Protein AF-A0A7S2NLK8-F1 (afdb_monomer_lite)

Structure (mmCIF, N/CA/C/O backbone):
data_AF-A0A7S2NLK8-F1
#
_entry.id   AF-A0A7S2NLK8-F1
#
loop_
_atom_site.group_PDB
_atom_site.id
_atom_site.type_symbol
_atom_site.label_atom_id
_atom_site.label_alt_id
_atom_site.label_comp_id
_atom_site.label_asym_id
_atom_site.label_entity_id
_atom_site.label_seq_id
_atom_site.pdbx_PDB_ins_code
_atom_site.Cartn_x
_atom_site.Cartn_y
_atom_site.Cartn_z
_atom_site.occupancy
_atom_site.B_iso_or_equiv
_atom_site.auth_seq_id
_atom_site.auth_comp_id
_atom_site.auth_asym_id
_atom_site.auth_atom_id
_atom_site.pdbx_PDB_model_num
ATOM 1 N N . THR A 1 1 ? 25.663 -12.130 12.057 1.00 42.16 1 THR A N 1
ATOM 2 C CA . THR A 1 1 ? 26.759 -12.942 11.479 1.00 42.16 1 THR A CA 1
ATOM 3 C C . THR A 1 1 ? 26.412 -13.311 10.045 1.00 42.16 1 THR A C 1
ATOM 5 O O . THR A 1 1 ? 25.501 -14.089 9.806 1.00 42.16 1 THR A O 1
ATOM 8 N N . GLY A 1 2 ? 27.063 -12.643 9.085 1.00 59.06 2 GLY A N 1
ATOM 9 C CA . GLY A 1 2 ? 26.744 -12.683 7.656 1.00 59.06 2 GLY A CA 1
ATOM 10 C C . GLY A 1 2 ? 27.467 -13.799 6.905 1.00 59.06 2 GLY A C 1
ATOM 11 O O . GLY A 1 2 ? 28.641 -13.674 6.573 1.00 59.06 2 GLY A O 1
ATOM 12 N N . ARG A 1 3 ? 26.736 -14.869 6.590 1.00 53.56 3 ARG A N 1
ATOM 13 C CA . ARG A 1 3 ? 27.145 -15.894 5.627 1.00 53.56 3 ARG A CA 1
ATOM 14 C C . ARG A 1 3 ? 26.205 -15.824 4.415 1.00 53.56 3 ARG A C 1
ATOM 16 O O . ARG A 1 3 ? 25.123 -16.389 4.428 1.00 53.56 3 ARG A O 1
ATOM 23 N N . TRP A 1 4 ? 26.679 -15.113 3.387 1.00 57.03 4 TRP A N 1
ATOM 24 C CA . TRP A 1 4 ? 26.333 -15.259 1.963 1.00 57.03 4 TRP A CA 1
ATOM 25 C C . TRP A 1 4 ? 25.005 -14.679 1.442 1.00 57.03 4 TRP A C 1
ATOM 27 O O . TRP A 1 4 ? 24.061 -15.393 1.118 1.00 57.03 4 TRP A O 1
ATOM 37 N N . GLY A 1 5 ? 25.018 -13.369 1.163 1.00 60.09 5 GLY A N 1
ATOM 38 C CA . GLY A 1 5 ? 24.056 -12.709 0.266 1.00 60.09 5 GLY A CA 1
ATOM 39 C C . GLY A 1 5 ? 24.150 -13.139 -1.212 1.00 60.09 5 GLY A C 1
ATOM 40 O O . GLY A 1 5 ? 23.297 -12.759 -2.004 1.00 60.09 5 GLY A O 1
ATOM 41 N N . LEU A 1 6 ? 25.127 -13.972 -1.602 1.00 64.25 6 LEU A N 1
ATOM 42 C CA . LEU A 1 6 ? 25.236 -14.507 -2.971 1.00 64.25 6 LEU A CA 1
ATOM 43 C C . LEU A 1 6 ? 24.039 -15.387 -3.364 1.00 64.25 6 LEU A C 1
ATOM 45 O O . LEU A 1 6 ? 23.647 -15.395 -4.526 1.00 64.25 6 LEU A O 1
ATOM 49 N N . GLY A 1 7 ? 23.396 -16.062 -2.404 1.00 63.34 7 GLY A N 1
ATOM 50 C CA . GLY A 1 7 ? 22.168 -16.821 -2.670 1.00 63.34 7 GLY A CA 1
ATOM 51 C C . GLY A 1 7 ? 20.993 -15.942 -3.118 1.00 63.34 7 GLY A C 1
ATOM 52 O O . GLY A 1 7 ? 20.077 -16.438 -3.768 1.00 63.34 7 GLY A O 1
ATOM 53 N N . PHE A 1 8 ? 21.024 -14.636 -2.820 1.00 64.81 8 PHE A N 1
ATOM 54 C CA . PHE A 1 8 ? 20.022 -13.679 -3.294 1.00 64.81 8 PHE A CA 1
ATOM 55 C C . PHE A 1 8 ? 20.141 -13.425 -4.801 1.00 64.81 8 PHE A C 1
ATOM 57 O O . PHE A 1 8 ? 19.125 -13.278 -5.472 1.00 64.81 8 PHE A O 1
ATOM 64 N N . VAL A 1 9 ? 21.362 -13.452 -5.349 1.00 69.56 9 VAL A N 1
ATOM 65 C CA . VAL A 1 9 ? 21.621 -13.227 -6.783 1.00 69.56 9 VAL A CA 1
ATOM 66 C C . VAL A 1 9 ? 20.954 -14.303 -7.645 1.00 69.56 9 VAL A C 1
ATOM 68 O O . VAL A 1 9 ? 20.431 -14.002 -8.713 1.00 69.56 9 VAL A O 1
ATOM 71 N N . PHE A 1 10 ? 20.905 -15.544 -7.153 1.00 72.62 10 PHE A N 1
ATOM 72 C CA . PHE A 1 10 ? 20.308 -16.678 -7.865 1.00 72.62 10 PHE A CA 1
ATOM 73 C C . PHE A 1 10 ? 18.826 -16.917 -7.536 1.00 72.62 10 PHE A C 1
ATOM 75 O O . PHE A 1 10 ? 18.222 -17.854 -8.061 1.00 72.62 10 PHE A O 1
ATOM 82 N N . ARG A 1 11 ? 18.195 -16.088 -6.689 1.00 76.31 11 ARG A N 1
ATOM 83 C CA . ARG A 1 11 ? 16.746 -16.188 -6.468 1.00 76.31 11 ARG A CA 1
ATOM 84 C C . ARG A 1 11 ? 16.009 -15.639 -7.680 1.00 76.31 11 ARG A C 1
ATOM 86 O O . ARG A 1 11 ? 16.063 -14.453 -7.957 1.00 76.31 11 ARG A O 1
ATOM 93 N N . LEU A 1 12 ? 15.267 -16.498 -8.372 1.00 70.81 12 LEU A N 1
ATOM 94 C CA . LEU A 1 12 ? 14.444 -16.091 -9.517 1.00 70.81 12 LEU A CA 1
ATOM 95 C C . LEU A 1 12 ? 13.128 -15.417 -9.095 1.00 70.81 12 LEU A C 1
ATOM 97 O O . LEU A 1 12 ? 12.632 -14.541 -9.797 1.00 70.81 12 LEU A O 1
ATOM 101 N N . LYS A 1 13 ? 12.567 -15.777 -7.932 1.00 75.12 13 LYS A N 1
ATOM 102 C CA . LYS A 1 13 ? 11.354 -15.137 -7.399 1.00 75.12 13 LYS A CA 1
ATOM 103 C C . LYS A 1 13 ? 11.698 -13.788 -6.764 1.00 75.12 13 LYS A C 1
ATOM 105 O O . LYS A 1 13 ? 12.485 -13.740 -5.821 1.00 75.12 13 LYS A O 1
ATOM 110 N N . GLY A 1 14 ? 11.094 -12.716 -7.281 1.00 76.31 14 GLY A N 1
ATOM 111 C CA . GLY A 1 14 ? 11.324 -11.337 -6.830 1.00 76.31 14 GLY A CA 1
ATOM 112 C C . GLY A 1 14 ? 12.586 -10.677 -7.399 1.00 76.31 14 GLY A C 1
ATOM 113 O O . GLY A 1 14 ? 12.910 -9.560 -7.007 1.00 76.31 14 GLY A O 1
ATOM 114 N N . SER A 1 15 ? 13.300 -11.341 -8.316 1.00 82.12 15 SER A N 1
ATOM 115 C CA . SER A 1 15 ? 14.483 -10.769 -8.963 1.00 82.12 15 SER A CA 1
ATOM 116 C C . SER A 1 15 ? 14.123 -9.988 -10.222 1.00 82.12 15 SER A C 1
ATOM 118 O O . SER A 1 15 ? 13.244 -10.368 -10.994 1.00 82.12 15 SER A O 1
ATOM 120 N N . VAL A 1 16 ? 14.859 -8.901 -10.451 1.00 83.88 16 VAL A N 1
ATOM 121 C CA . VAL A 1 16 ? 14.786 -8.096 -11.678 1.00 83.88 16 VAL A CA 1
ATOM 122 C C . VAL A 1 16 ? 15.471 -8.775 -12.867 1.00 83.88 16 VAL A C 1
ATOM 124 O O . VAL A 1 16 ? 15.271 -8.353 -14.004 1.00 83.88 16 VAL A O 1
ATOM 127 N N . PHE A 1 17 ? 16.254 -9.833 -12.624 1.00 86.12 17 PHE A N 1
ATOM 128 C CA . PHE A 1 17 ? 17.096 -10.475 -13.632 1.00 86.12 17 PHE A CA 1
ATOM 129 C C . PHE A 1 17 ? 16.308 -11.032 -14.830 1.00 86.12 17 PHE A C 1
ATOM 131 O O . PHE A 1 17 ? 16.649 -10.661 -15.951 1.00 86.12 17 PHE A O 1
ATOM 138 N N . PRO A 1 18 ? 15.215 -11.813 -14.667 1.00 86.62 18 PRO A N 1
ATOM 139 C CA . PRO A 1 18 ? 14.469 -12.331 -15.817 1.00 86.62 18 PRO A CA 1
ATOM 140 C C . PRO A 1 18 ? 13.901 -11.214 -16.703 1.00 86.62 18 PRO A C 1
ATOM 142 O O . PRO A 1 18 ? 13.975 -11.284 -17.929 1.00 86.62 18 PRO A O 1
ATOM 145 N N . LYS A 1 19 ? 13.393 -10.140 -16.082 1.00 86.75 19 LYS A N 1
ATOM 146 C CA . LYS A 1 19 ? 12.831 -8.983 -16.791 1.00 86.75 19 LYS A CA 1
ATOM 147 C C . LYS A 1 19 ? 13.916 -8.163 -17.493 1.00 86.75 19 LYS A C 1
ATOM 149 O O . LYS A 1 19 ? 13.717 -7.739 -18.627 1.00 86.75 19 LYS A O 1
ATOM 154 N N . ALA A 1 20 ? 15.068 -7.971 -16.850 1.00 90.75 20 ALA A N 1
ATOM 155 C CA . ALA A 1 20 ? 16.213 -7.291 -17.448 1.00 90.75 20 ALA A CA 1
ATOM 156 C C . ALA A 1 20 ? 16.782 -8.086 -18.633 1.00 90.75 20 ALA A C 1
ATOM 158 O O . ALA A 1 20 ? 17.023 -7.508 -19.689 1.00 90.75 20 ALA A O 1
ATOM 159 N N . CYS A 1 21 ? 16.926 -9.409 -18.501 1.00 89.38 21 CYS A N 1
ATOM 160 C CA . CYS A 1 21 ? 17.392 -10.282 -19.580 1.00 89.38 21 CYS A CA 1
ATOM 161 C C . CYS A 1 21 ? 16.462 -10.261 -20.795 1.00 89.38 21 CYS A C 1
ATOM 163 O O . CYS A 1 21 ? 16.957 -10.201 -21.918 1.00 89.38 21 CYS A O 1
ATOM 165 N N . ALA A 1 22 ? 15.141 -10.242 -20.592 1.00 92.25 22 ALA A N 1
ATOM 166 C CA . ALA A 1 22 ? 14.177 -10.157 -21.690 1.00 92.25 22 ALA A CA 1
ATOM 167 C C . ALA A 1 22 ? 14.366 -8.896 -22.559 1.00 92.25 22 ALA A C 1
ATOM 169 O O . ALA A 1 22 ? 14.126 -8.942 -23.762 1.00 92.25 22 ALA A O 1
ATOM 170 N N . ILE A 1 23 ? 14.840 -7.791 -21.971 1.00 93.31 23 ILE A N 1
ATOM 171 C CA . ILE A 1 23 ? 15.134 -6.537 -22.687 1.00 93.31 23 ILE A CA 1
ATOM 172 C C . ILE A 1 23 ? 16.586 -6.509 -23.193 1.00 93.31 23 ILE A C 1
ATOM 174 O O . ILE A 1 23 ? 16.863 -6.000 -24.278 1.00 93.31 23 ILE A O 1
ATOM 178 N N . ALA A 1 24 ? 17.535 -7.050 -22.429 1.00 93.44 24 ALA A N 1
ATOM 179 C CA . ALA A 1 24 ? 18.951 -7.029 -22.782 1.00 93.44 24 ALA A CA 1
ATOM 180 C C . ALA A 1 24 ? 19.286 -7.969 -23.953 1.00 93.44 24 ALA A C 1
ATOM 182 O O . ALA A 1 24 ? 20.113 -7.612 -24.790 1.00 93.44 24 ALA A O 1
ATOM 183 N N . LEU A 1 25 ? 18.638 -9.136 -24.045 1.00 94.94 25 LEU A N 1
ATOM 184 C CA . LEU A 1 25 ? 18.926 -10.139 -25.077 1.00 94.94 25 LEU A CA 1
ATOM 185 C C . LEU A 1 25 ? 18.686 -9.625 -26.509 1.00 94.94 25 LEU A C 1
ATOM 187 O O . LEU A 1 25 ? 19.613 -9.730 -27.311 1.00 94.94 25 LEU A O 1
ATOM 191 N N . PRO A 1 26 ? 17.534 -9.012 -26.857 1.00 95.38 26 PRO A N 1
ATOM 192 C CA . PRO A 1 26 ? 17.330 -8.446 -28.192 1.00 95.38 26 PRO A CA 1
ATOM 193 C C . PRO A 1 26 ? 18.371 -7.383 -28.560 1.00 95.38 26 PRO A C 1
ATOM 195 O O . PRO A 1 26 ? 18.875 -7.374 -29.680 1.00 95.38 26 PRO A O 1
ATOM 198 N N . ASN A 1 27 ? 18.741 -6.524 -27.604 1.00 94.38 27 ASN A N 1
ATOM 199 C CA . ASN A 1 27 ? 19.755 -5.489 -27.812 1.00 94.38 27 ASN A CA 1
ATOM 200 C C . ASN A 1 27 ? 21.150 -6.091 -28.039 1.00 94.38 27 ASN A C 1
ATOM 202 O O . ASN A 1 27 ? 21.886 -5.633 -28.912 1.00 94.38 27 ASN A O 1
ATOM 206 N N . ALA A 1 28 ? 21.502 -7.142 -27.293 1.00 94.62 28 ALA A N 1
ATOM 207 C CA . ALA A 1 28 ? 22.755 -7.865 -27.480 1.00 94.62 28 ALA A CA 1
ATOM 208 C C . ALA A 1 28 ? 22.808 -8.560 -28.850 1.00 94.62 28 ALA A C 1
ATOM 210 O O . ALA A 1 28 ? 23.812 -8.455 -29.550 1.00 94.62 28 ALA A O 1
ATOM 211 N N . VAL A 1 29 ? 21.717 -9.212 -29.269 1.00 95.81 29 VAL A N 1
ATOM 212 C CA . VAL A 1 29 ? 21.614 -9.837 -30.597 1.00 95.81 29 VAL A CA 1
ATOM 213 C C . VAL A 1 29 ? 21.746 -8.788 -31.702 1.00 95.81 29 VAL A C 1
ATOM 215 O O . VAL A 1 29 ? 22.527 -8.985 -32.630 1.00 95.81 29 VAL A O 1
ATOM 218 N N . ALA A 1 30 ? 21.057 -7.650 -31.586 1.00 94.06 30 ALA A N 1
ATOM 219 C CA . ALA A 1 30 ? 21.173 -6.553 -32.544 1.00 94.06 30 ALA A CA 1
ATOM 220 C C . ALA A 1 30 ? 22.613 -6.017 -32.639 1.00 94.06 30 ALA A C 1
ATOM 222 O O . ALA A 1 30 ? 23.116 -5.801 -33.741 1.00 94.06 30 ALA A O 1
ATOM 223 N N . ALA A 1 31 ? 23.304 -5.864 -31.505 1.00 90.19 31 ALA A N 1
ATOM 224 C CA . ALA A 1 31 ? 24.703 -5.443 -31.476 1.00 90.19 31 ALA A CA 1
ATOM 225 C C . ALA A 1 31 ? 25.639 -6.458 -32.161 1.00 90.19 31 ALA A C 1
ATOM 227 O O . ALA A 1 31 ? 26.514 -6.059 -32.931 1.00 90.19 31 ALA A O 1
ATOM 228 N N . ILE A 1 32 ? 25.433 -7.762 -31.934 1.00 92.69 32 ILE A N 1
ATOM 229 C CA . ILE A 1 32 ? 26.207 -8.835 -32.584 1.00 92.69 32 ILE A CA 1
ATOM 230 C C . ILE A 1 32 ? 25.966 -8.839 -34.099 1.00 92.69 32 ILE A C 1
ATOM 232 O O . ILE A 1 32 ? 26.924 -8.911 -34.867 1.00 92.69 32 ILE A O 1
ATOM 236 N N . LEU A 1 33 ? 24.708 -8.721 -34.537 1.00 91.69 33 LEU A N 1
ATOM 237 C CA . LEU A 1 33 ? 24.356 -8.672 -35.960 1.00 91.69 33 LEU A CA 1
ATOM 238 C C . LEU A 1 33 ? 24.980 -7.457 -36.654 1.00 91.69 33 LEU A C 1
ATOM 240 O O . LEU A 1 33 ? 25.563 -7.602 -37.726 1.00 91.69 33 LEU A O 1
ATOM 244 N N . LEU A 1 34 ? 24.919 -6.279 -36.027 1.00 87.00 34 LEU A N 1
ATOM 245 C CA . LEU A 1 34 ? 25.565 -5.070 -36.546 1.00 87.00 34 LEU A CA 1
ATOM 246 C C . LEU A 1 34 ? 27.081 -5.245 -36.672 1.00 87.00 34 LEU A C 1
ATOM 248 O O . LEU A 1 34 ? 27.652 -4.855 -37.688 1.00 87.00 34 LEU A O 1
ATOM 252 N N . HIS A 1 35 ? 27.731 -5.860 -35.680 1.00 85.44 35 HIS A N 1
ATOM 253 C CA . HIS A 1 35 ? 29.167 -6.129 -35.735 1.00 85.44 35 HIS A CA 1
ATOM 254 C C . HIS A 1 35 ? 29.533 -7.108 -36.862 1.00 85.44 35 HIS A C 1
ATOM 256 O O . HIS A 1 35 ? 30.495 -6.869 -37.589 1.00 85.44 35 HIS A O 1
ATOM 262 N N . TYR A 1 36 ? 28.748 -8.175 -37.040 1.00 87.56 36 TYR A N 1
ATOM 263 C CA . TYR A 1 36 ? 28.963 -9.164 -38.098 1.00 87.56 36 TYR A CA 1
ATOM 264 C C . TYR A 1 36 ? 28.760 -8.578 -39.505 1.00 87.56 36 TYR A C 1
ATOM 266 O O . TYR A 1 36 ? 29.565 -8.815 -40.402 1.00 87.56 36 TYR A O 1
ATOM 274 N N . LEU A 1 37 ? 27.721 -7.760 -39.705 1.00 85.06 37 LEU A N 1
ATOM 275 C CA . LEU A 1 37 ? 27.491 -7.069 -40.979 1.00 85.06 37 LEU A CA 1
ATOM 276 C C . LEU A 1 37 ? 28.578 -6.024 -41.275 1.00 85.06 37 LEU A C 1
ATOM 278 O O . LEU A 1 37 ? 28.968 -5.840 -42.428 1.00 85.06 37 LEU A O 1
ATOM 282 N N . ALA A 1 38 ? 29.089 -5.350 -40.242 1.00 79.94 38 ALA A N 1
ATOM 283 C CA . ALA A 1 38 ? 30.167 -4.377 -40.384 1.00 79.94 38 ALA A CA 1
ATOM 284 C C . ALA A 1 38 ? 31.523 -5.029 -40.706 1.00 79.94 38 ALA A C 1
ATOM 286 O O . ALA A 1 38 ? 32.340 -4.396 -41.371 1.00 79.94 38 ALA A O 1
ATOM 287 N N . SER A 1 39 ? 31.774 -6.266 -40.261 1.00 78.69 39 SER A N 1
ATOM 288 C CA . SER A 1 39 ? 33.036 -6.971 -40.524 1.00 78.69 39 SER A CA 1
ATOM 289 C C . SER A 1 39 ? 33.115 -7.599 -41.920 1.00 78.69 39 SER A C 1
ATOM 291 O O . SER A 1 39 ? 34.218 -7.796 -42.424 1.00 78.69 39 SER A O 1
ATOM 293 N N . GLN A 1 40 ? 31.979 -7.872 -42.573 1.00 80.88 40 GLN A N 1
ATOM 294 C CA . GLN A 1 40 ? 31.949 -8.397 -43.945 1.00 80.88 40 GLN A CA 1
ATOM 295 C C . GLN A 1 40 ? 32.238 -7.345 -45.031 1.00 80.88 40 GLN A C 1
ATOM 297 O O . GLN A 1 40 ? 32.629 -7.717 -46.134 1.00 80.88 40 GLN A O 1
ATOM 302 N N . ASN A 1 41 ? 32.074 -6.048 -44.744 1.00 73.25 41 ASN A N 1
ATOM 303 C CA . ASN A 1 41 ? 32.348 -4.975 -45.702 1.00 73.25 41 ASN A CA 1
ATOM 304 C C . ASN A 1 41 ? 33.779 -4.425 -45.511 1.00 73.25 41 ASN A C 1
ATOM 306 O O . ASN A 1 41 ? 34.024 -3.747 -44.511 1.00 73.25 41 ASN A O 1
ATOM 310 N N . PRO A 1 42 ? 34.721 -4.641 -46.452 1.00 64.31 42 PRO A N 1
ATOM 311 C CA . PRO A 1 42 ? 36.100 -4.149 -46.334 1.00 64.31 42 PRO A CA 1
ATOM 312 C C . PRO A 1 42 ? 36.216 -2.610 -46.329 1.00 64.31 42 PRO A C 1
ATOM 314 O O . PRO A 1 42 ? 37.160 -2.077 -45.749 1.00 64.31 42 PRO A O 1
ATOM 317 N N . ASP A 1 43 ? 35.215 -1.890 -46.851 1.00 61.03 43 ASP A N 1
ATOM 318 C CA . ASP A 1 43 ? 35.116 -0.419 -46.787 1.00 61.03 43 ASP A CA 1
ATOM 319 C C . ASP A 1 43 ? 34.519 0.098 -45.453 1.00 61.03 43 ASP A C 1
ATOM 321 O O . ASP A 1 43 ? 34.460 1.302 -45.191 1.00 61.03 43 ASP A O 1
ATOM 325 N N . GLY A 1 44 ? 34.088 -0.808 -44.562 1.00 56.50 44 GLY A N 1
ATOM 326 C CA . GLY A 1 44 ? 33.423 -0.512 -43.285 1.00 56.50 44 GLY A CA 1
ATOM 327 C C . GLY A 1 44 ? 34.320 0.098 -42.198 1.00 56.50 44 GLY A C 1
ATOM 328 O O . GLY A 1 44 ? 33.826 0.477 -41.132 1.00 56.50 44 GLY A O 1
ATOM 329 N N . ALA A 1 45 ? 35.623 0.256 -42.459 1.00 55.25 45 ALA A N 1
ATOM 330 C CA . ALA A 1 45 ? 36.580 0.888 -41.546 1.00 55.25 45 ALA A CA 1
ATOM 331 C C . ALA A 1 45 ? 36.175 2.323 -41.134 1.00 55.25 45 ALA A C 1
ATOM 333 O O . ALA A 1 45 ? 36.538 2.780 -40.049 1.00 55.25 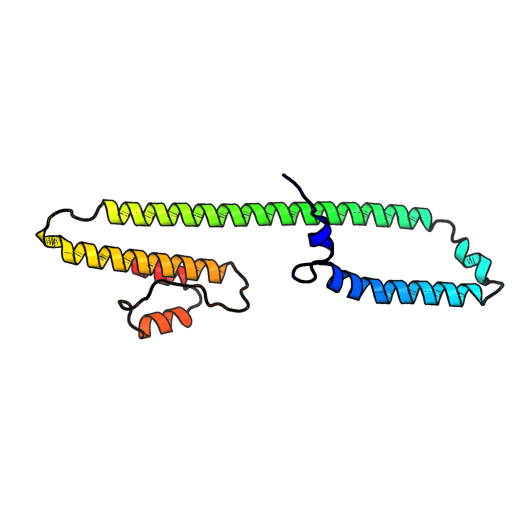45 ALA A O 1
ATOM 334 N N . GLY A 1 46 ? 35.368 3.015 -41.950 1.00 56.88 46 GLY A N 1
ATOM 335 C CA . GLY A 1 46 ? 34.856 4.357 -41.648 1.00 56.88 46 GLY A CA 1
ATOM 336 C C . GLY A 1 46 ? 33.823 4.422 -40.513 1.00 56.88 46 GLY A C 1
ATOM 337 O O . GLY A 1 46 ? 33.746 5.438 -39.823 1.00 56.88 46 GLY A O 1
ATOM 338 N N . ILE A 1 47 ? 33.067 3.347 -40.256 1.00 59.78 47 ILE A N 1
ATOM 339 C CA . ILE A 1 47 ? 32.005 3.329 -39.227 1.00 59.78 47 ILE A CA 1
ATOM 340 C C . ILE A 1 47 ? 32.615 3.345 -37.816 1.00 59.78 47 ILE A C 1
ATOM 342 O O . ILE A 1 47 ? 32.122 4.023 -36.915 1.00 59.78 47 ILE A O 1
ATOM 346 N N . TRP A 1 48 ? 33.749 2.668 -37.632 1.00 61.78 48 TRP A N 1
ATOM 347 C CA . TRP A 1 48 ? 34.481 2.627 -36.361 1.00 61.78 48 TRP A CA 1
ATOM 348 C C . TRP A 1 48 ? 35.184 3.951 -36.021 1.00 61.78 48 TRP A C 1
ATOM 350 O O . TRP A 1 48 ? 35.623 4.150 -34.890 1.00 61.78 48 TRP A O 1
ATOM 360 N N . HIS A 1 49 ? 35.267 4.874 -36.984 1.00 60.66 49 HIS A N 1
ATOM 361 C CA . HIS A 1 49 ? 35.894 6.191 -36.858 1.00 60.66 49 HIS A CA 1
ATOM 362 C C . HIS A 1 49 ? 34.871 7.341 -36.878 1.00 60.66 49 HIS A C 1
ATOM 364 O O . HIS A 1 49 ? 35.162 8.449 -37.335 1.00 60.66 49 HIS A O 1
ATOM 370 N N . LEU A 1 50 ? 33.672 7.107 -36.332 1.00 66.75 50 LEU A N 1
ATOM 371 C CA . LEU A 1 50 ? 32.684 8.151 -36.042 1.00 66.75 50 LEU A CA 1
ATOM 372 C C . LEU A 1 50 ? 33.233 9.135 -34.991 1.00 66.75 50 LEU A C 1
ATOM 374 O O . LEU A 1 50 ? 33.019 9.008 -33.779 1.00 66.75 50 LEU A O 1
ATOM 378 N N . LYS A 1 51 ? 33.971 10.142 -35.470 1.00 72.12 51 LYS A N 1
ATOM 379 C CA . LYS A 1 51 ? 34.463 11.269 -34.671 1.00 72.12 51 LYS A CA 1
ATOM 380 C C . LYS A 1 51 ? 33.285 11.909 -33.933 1.00 72.12 51 LYS A C 1
ATOM 382 O O . LYS A 1 51 ? 32.360 12.422 -34.548 1.00 72.12 51 LYS A O 1
ATOM 387 N N . GLY A 1 52 ? 33.333 11.882 -32.602 1.00 79.19 52 GLY A N 1
ATOM 388 C CA . GLY A 1 52 ? 32.313 12.482 -31.736 1.00 79.19 52 GLY A CA 1
ATOM 389 C C . GLY A 1 52 ? 31.378 11.493 -31.036 1.00 79.19 52 GLY A C 1
ATOM 390 O O . GLY A 1 52 ? 30.727 11.903 -30.076 1.00 79.19 52 GLY A O 1
ATOM 391 N N . LEU A 1 53 ? 31.369 10.202 -31.402 1.00 84.38 53 LEU A N 1
ATOM 392 C CA . LEU A 1 53 ? 30.522 9.200 -30.735 1.00 84.38 53 LEU A CA 1
ATOM 393 C C . LEU A 1 53 ? 30.810 9.107 -29.228 1.00 84.38 53 LEU A C 1
ATOM 395 O O . LEU A 1 53 ? 29.882 9.110 -28.428 1.00 84.38 53 LEU A O 1
ATOM 399 N N . SER A 1 54 ? 32.087 9.123 -28.831 1.00 85.44 54 SER A N 1
ATOM 400 C CA . SER A 1 54 ? 32.493 9.132 -27.414 1.00 85.44 54 SER A CA 1
ATOM 401 C C . SER A 1 54 ? 31.940 10.348 -26.652 1.00 85.44 54 SER A C 1
ATOM 403 O O . SER A 1 54 ? 31.478 10.227 -25.517 1.00 85.44 54 SER A O 1
ATOM 405 N N . LYS A 1 55 ? 31.893 11.520 -27.302 1.00 89.50 55 LYS A N 1
ATOM 406 C CA . LYS A 1 55 ? 31.350 12.747 -26.703 1.00 89.50 55 LYS A CA 1
ATOM 407 C C . LYS A 1 55 ? 29.833 12.656 -26.532 1.00 89.50 55 LYS A C 1
ATOM 409 O O . LYS A 1 55 ? 29.331 12.969 -25.456 1.00 89.50 55 LYS A O 1
ATOM 414 N N . VAL A 1 56 ? 29.117 12.193 -27.560 1.00 92.06 56 VAL A N 1
ATOM 415 C CA . VAL A 1 56 ? 27.659 11.990 -27.503 1.00 92.06 56 VAL A CA 1
ATOM 416 C C . VAL A 1 56 ? 27.301 10.937 -26.453 1.00 92.06 56 VAL A C 1
ATOM 418 O O . VAL A 1 56 ? 26.420 11.172 -25.630 1.00 92.06 56 VAL A O 1
ATOM 421 N N . TRP A 1 57 ? 28.028 9.819 -26.420 1.00 91.06 57 TRP A N 1
ATOM 422 C CA . TRP A 1 57 ? 27.840 8.749 -25.440 1.00 91.06 57 TRP A CA 1
ATOM 423 C C . TRP A 1 57 ? 28.067 9.222 -24.002 1.00 91.06 57 TRP A C 1
ATOM 425 O O . TRP A 1 57 ? 27.293 8.877 -23.109 1.00 91.06 57 TRP A O 1
ATOM 435 N N . SER A 1 58 ? 29.096 10.043 -23.777 1.00 93.56 58 SER A N 1
ATOM 436 C CA . SER A 1 58 ? 29.390 10.619 -22.462 1.00 93.56 58 SER A CA 1
ATOM 437 C C . SER A 1 58 ? 28.266 11.542 -21.977 1.00 93.56 58 SER A C 1
ATOM 439 O O . SER A 1 58 ? 27.774 11.376 -20.860 1.00 93.56 58 SER A O 1
ATOM 441 N N . VAL A 1 59 ? 27.780 12.451 -22.834 1.00 95.62 59 VAL A N 1
ATOM 442 C CA . VAL A 1 59 ? 26.644 13.332 -22.500 1.00 95.62 59 VAL A CA 1
ATOM 443 C C . VAL A 1 59 ? 25.379 12.514 -22.238 1.00 95.62 59 VAL A C 1
ATOM 445 O O . VAL A 1 59 ? 24.715 12.727 -21.225 1.00 95.62 59 VAL A O 1
ATOM 448 N N . TYR A 1 60 ? 25.077 11.544 -23.105 1.00 95.81 60 TYR A N 1
ATOM 449 C CA . TYR A 1 60 ? 23.930 10.651 -22.944 1.00 95.81 60 TYR A CA 1
ATOM 450 C C . TYR A 1 60 ? 23.980 9.892 -21.612 1.00 95.81 60 TYR A C 1
ATOM 452 O O . TYR A 1 60 ? 23.022 9.928 -20.841 1.00 95.81 60 TYR A O 1
ATOM 460 N N . THR A 1 61 ? 25.112 9.255 -21.308 1.00 95.38 61 THR A N 1
ATOM 461 C CA . THR A 1 61 ? 25.296 8.473 -20.077 1.00 95.38 61 THR A CA 1
ATOM 462 C C . THR A 1 61 ? 25.224 9.361 -18.838 1.00 95.38 61 THR A C 1
ATOM 464 O O . THR A 1 61 ? 24.638 8.957 -17.835 1.00 95.38 61 THR A O 1
ATOM 467 N N . SER A 1 62 ? 25.770 10.577 -18.906 1.00 96.75 62 SER A N 1
ATOM 468 C CA . SER A 1 62 ? 25.689 11.559 -17.822 1.00 96.75 62 SER A CA 1
ATOM 469 C C . SER A 1 62 ? 24.236 11.938 -17.511 1.00 96.75 62 SER A C 1
ATOM 471 O O . SER A 1 62 ? 23.787 11.786 -16.372 1.00 96.75 62 SER A O 1
ATOM 473 N N . VAL A 1 63 ? 23.461 12.327 -18.530 1.00 97.44 63 VAL A N 1
ATOM 474 C CA . VAL A 1 63 ? 22.042 12.686 -18.366 1.00 97.44 63 VAL A CA 1
ATOM 475 C C . VAL A 1 63 ? 21.222 11.489 -17.890 1.00 97.44 63 VAL A C 1
ATOM 477 O O . VAL A 1 63 ? 20.419 11.624 -16.968 1.00 97.44 63 VAL A O 1
ATOM 480 N N . LEU A 1 64 ? 21.442 10.303 -18.462 1.00 96.00 64 LEU A N 1
ATOM 481 C CA . LEU A 1 64 ? 20.752 9.083 -18.047 1.00 96.00 64 LEU A CA 1
ATOM 482 C C . LEU A 1 64 ? 21.042 8.743 -16.580 1.00 96.00 64 LEU A C 1
ATOM 484 O O . LEU A 1 64 ? 20.118 8.442 -15.826 1.00 96.00 64 LEU A O 1
ATOM 488 N N . SER A 1 65 ? 22.307 8.827 -16.163 1.00 96.19 65 SER A N 1
ATOM 489 C CA . SER A 1 65 ? 22.716 8.538 -14.783 1.00 96.19 65 SER A CA 1
ATOM 490 C C . SER A 1 65 ? 22.060 9.507 -13.807 1.00 96.19 65 SER A C 1
ATOM 492 O O . SER A 1 65 ? 21.505 9.086 -12.793 1.00 96.19 65 SER A O 1
ATOM 494 N N . PHE A 1 66 ? 22.053 10.796 -14.151 1.00 96.31 66 PHE A N 1
ATOM 495 C CA . PHE A 1 66 ? 21.351 11.817 -13.385 1.00 96.31 66 PHE A CA 1
ATOM 496 C C . PHE A 1 66 ? 19.853 11.492 -13.271 1.00 96.31 66 PHE A C 1
ATOM 498 O O . PHE A 1 66 ? 19.330 11.382 -12.165 1.00 96.31 66 PHE A O 1
ATOM 505 N N . LEU A 1 67 ? 19.161 11.244 -14.387 1.00 96.69 67 LEU A N 1
ATOM 506 C CA . LEU A 1 67 ? 17.725 10.940 -14.380 1.00 96.69 67 LEU A CA 1
ATOM 507 C C . LEU A 1 67 ? 17.383 9.696 -13.552 1.00 96.69 67 LEU A C 1
ATOM 509 O O . LEU A 1 67 ? 16.397 9.710 -12.813 1.00 96.69 67 LEU A O 1
ATOM 513 N N . ILE A 1 68 ? 18.195 8.639 -13.642 1.00 96.31 68 ILE A N 1
ATOM 514 C CA . ILE A 1 68 ? 18.008 7.414 -12.853 1.00 96.31 68 ILE A CA 1
ATOM 515 C C . ILE A 1 68 ? 18.118 7.722 -11.358 1.00 96.31 68 ILE A C 1
ATOM 517 O O . ILE A 1 68 ? 17.239 7.324 -10.592 1.00 96.31 68 ILE A O 1
ATOM 521 N N . VAL A 1 69 ? 19.157 8.449 -10.938 1.00 96.62 69 VAL A N 1
ATOM 522 C CA . VAL A 1 69 ? 19.367 8.790 -9.523 1.00 96.62 69 VAL A CA 1
ATOM 523 C C . VAL A 1 69 ? 18.222 9.649 -8.994 1.00 96.62 69 VAL A C 1
ATOM 525 O O . VAL A 1 69 ? 17.650 9.322 -7.956 1.00 96.62 69 VAL A O 1
ATOM 528 N N . PHE A 1 70 ? 17.833 10.700 -9.718 1.00 96.19 70 PHE A N 1
ATOM 529 C CA . PHE A 1 70 ? 16.759 11.598 -9.283 1.00 96.19 70 PHE A CA 1
ATOM 530 C C . PHE A 1 70 ? 15.410 10.887 -9.195 1.00 96.19 70 PHE A C 1
ATOM 532 O O . PHE A 1 70 ? 14.707 11.019 -8.190 1.00 96.19 70 PHE A O 1
ATOM 539 N N . ARG A 1 71 ? 15.064 10.080 -10.204 1.00 96.00 71 ARG A N 1
ATOM 540 C CA . ARG A 1 71 ? 13.819 9.305 -10.207 1.00 96.00 71 ARG A CA 1
ATOM 541 C C . ARG A 1 71 ? 13.785 8.285 -9.073 1.00 96.00 71 ARG A C 1
ATOM 543 O O . ARG A 1 71 ? 12.762 8.163 -8.402 1.00 96.00 71 ARG A O 1
ATOM 550 N N . ASN A 1 72 ? 14.887 7.571 -8.849 1.00 95.75 72 ASN A N 1
ATOM 551 C CA . ASN A 1 72 ? 14.972 6.587 -7.774 1.00 95.75 72 ASN A CA 1
ATOM 552 C C . ASN A 1 72 ? 14.886 7.253 -6.403 1.00 95.75 72 ASN A C 1
ATOM 554 O O . ASN A 1 72 ? 14.173 6.753 -5.538 1.00 95.75 72 ASN A O 1
ATOM 558 N N . ASN A 1 73 ? 15.549 8.397 -6.221 1.00 96.75 73 ASN A N 1
ATOM 559 C CA . ASN A 1 73 ? 15.477 9.146 -4.974 1.00 96.75 73 ASN A CA 1
ATOM 560 C C . ASN A 1 73 ? 14.041 9.614 -4.691 1.00 96.75 73 ASN A C 1
ATOM 562 O O . ASN A 1 73 ? 13.511 9.350 -3.619 1.00 96.75 73 ASN A O 1
ATOM 566 N N . GLN A 1 74 ? 13.362 10.204 -5.681 1.00 97.12 74 GLN A N 1
ATOM 567 C CA . GLN A 1 74 ? 11.970 10.638 -5.527 1.00 97.12 74 GLN A CA 1
ATOM 568 C C . GLN A 1 74 ? 11.017 9.470 -5.227 1.00 97.12 74 GLN A C 1
ATOM 570 O O . GLN A 1 74 ? 10.135 9.593 -4.376 1.00 97.12 74 GLN A O 1
ATOM 575 N N . ALA A 1 75 ? 11.182 8.335 -5.913 1.00 95.25 75 ALA A N 1
ATOM 576 C CA . ALA A 1 75 ? 10.389 7.136 -5.654 1.00 95.25 75 ALA A CA 1
ATOM 577 C C . ALA A 1 75 ? 10.633 6.587 -4.239 1.00 95.25 75 ALA A C 1
ATOM 579 O O . ALA A 1 75 ? 9.681 6.206 -3.561 1.00 95.25 75 ALA A O 1
ATOM 580 N N . TYR A 1 76 ? 11.886 6.593 -3.777 1.00 96.62 76 TYR A N 1
ATOM 581 C CA . TYR A 1 76 ? 12.257 6.155 -2.434 1.00 96.62 76 TYR A CA 1
ATOM 582 C C . TYR A 1 76 ? 11.651 7.054 -1.355 1.00 96.62 76 TYR A C 1
ATOM 584 O O . TYR A 1 76 ? 11.058 6.542 -0.408 1.00 96.62 76 TYR A O 1
ATOM 592 N N . THR A 1 77 ? 11.724 8.378 -1.519 1.00 97.44 77 THR A N 1
ATOM 593 C CA . THR A 1 77 ? 11.082 9.331 -0.602 1.00 97.44 77 THR A CA 1
ATOM 594 C C . THR A 1 77 ? 9.583 9.056 -0.492 1.00 97.44 77 THR A C 1
ATOM 596 O O . THR A 1 77 ? 9.098 8.813 0.610 1.00 97.44 77 THR A O 1
ATOM 599 N N . ARG A 1 78 ? 8.869 8.967 -1.624 1.00 95.31 78 ARG A N 1
ATOM 600 C CA . ARG A 1 78 ? 7.423 8.676 -1.636 1.00 95.31 78 ARG A CA 1
ATOM 601 C C . ARG A 1 78 ? 7.082 7.331 -0.995 1.00 95.31 78 ARG A C 1
ATOM 603 O O . ARG A 1 78 ? 6.090 7.224 -0.280 1.00 95.31 78 ARG A O 1
ATOM 610 N N . PHE A 1 79 ? 7.900 6.306 -1.236 1.00 94.50 79 PHE A N 1
ATOM 611 C CA . PHE A 1 79 ? 7.720 4.994 -0.619 1.00 94.50 79 PHE A CA 1
ATOM 612 C C . PHE A 1 79 ? 7.813 5.074 0.911 1.00 94.50 79 PHE A C 1
ATOM 614 O O . PHE A 1 79 ? 6.950 4.542 1.609 1.00 94.50 79 PHE A O 1
ATOM 621 N N . TRP A 1 80 ? 8.829 5.759 1.443 1.00 96.00 80 TRP A N 1
ATOM 622 C CA . TRP A 1 80 ? 9.002 5.896 2.891 1.00 96.00 80 TRP A CA 1
ATOM 623 C C . TRP A 1 80 ? 7.966 6.804 3.541 1.00 96.00 80 TRP A C 1
ATOM 625 O O . TRP A 1 80 ? 7.526 6.505 4.653 1.00 96.00 80 TRP A O 1
ATOM 635 N N . GLU A 1 81 ? 7.544 7.866 2.858 1.00 96.50 81 GLU A N 1
ATOM 636 C CA . GLU A 1 81 ? 6.428 8.708 3.290 1.00 96.50 81 GLU A CA 1
ATOM 637 C C . GLU A 1 81 ? 5.148 7.874 3.427 1.00 96.50 81 GLU A C 1
ATOM 639 O O . GLU A 1 81 ? 4.561 7.836 4.509 1.00 96.50 81 GLU A O 1
ATOM 644 N N . GLY A 1 82 ? 4.777 7.113 2.390 1.00 93.88 82 GLY A N 1
ATOM 645 C CA . GLY A 1 82 ? 3.600 6.240 2.424 1.00 93.88 82 GLY A CA 1
ATOM 646 C C . GLY A 1 82 ? 3.691 5.155 3.503 1.00 93.88 82 GLY A C 1
ATOM 647 O O . GLY A 1 82 ? 2.754 4.955 4.276 1.00 93.88 82 GLY A O 1
ATOM 648 N N . ALA A 1 83 ? 4.847 4.496 3.636 1.00 93.25 83 ALA A N 1
ATOM 649 C CA . ALA A 1 83 ? 5.070 3.499 4.685 1.00 93.25 83 ALA A CA 1
ATOM 650 C C . ALA A 1 83 ? 4.951 4.095 6.101 1.00 93.25 83 ALA A C 1
ATOM 652 O O . ALA A 1 83 ? 4.439 3.442 7.015 1.00 93.25 83 ALA A O 1
ATOM 653 N N . THR A 1 84 ? 5.412 5.334 6.289 1.00 96.38 84 THR A N 1
ATOM 654 C CA . THR A 1 84 ? 5.307 6.055 7.565 1.00 96.38 84 THR A CA 1
ATOM 655 C C . THR A 1 84 ? 3.859 6.440 7.858 1.00 96.38 84 THR A C 1
ATOM 657 O O . THR A 1 84 ? 3.388 6.189 8.967 1.00 96.38 84 THR A O 1
ATOM 660 N N . GLN A 1 85 ? 3.122 6.946 6.866 1.00 95.50 85 GLN A N 1
ATOM 661 C CA . GLN A 1 85 ? 1.701 7.280 7.002 1.00 95.50 85 GLN 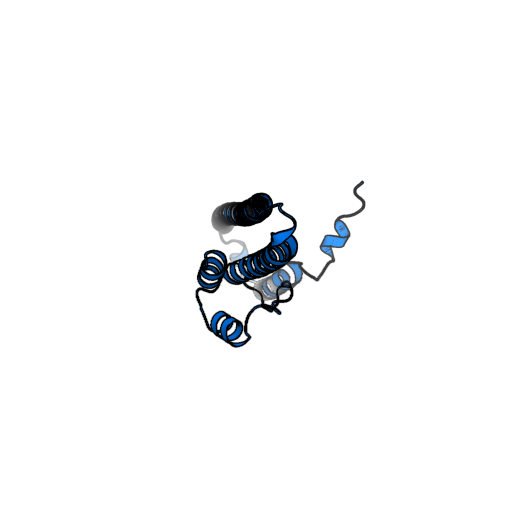A CA 1
ATOM 662 C C . GLN A 1 85 ? 0.855 6.057 7.379 1.00 95.50 85 GLN A C 1
ATOM 664 O O . GLN A 1 85 ? 0.074 6.127 8.323 1.00 95.50 85 GLN A O 1
ATOM 669 N N . ILE A 1 86 ? 1.061 4.903 6.732 1.00 93.56 86 ILE A N 1
ATOM 670 C CA . ILE A 1 86 ? 0.341 3.660 7.077 1.00 93.56 86 ILE A CA 1
ATOM 671 C C . ILE A 1 86 ? 0.629 3.235 8.527 1.00 93.56 86 ILE A C 1
ATOM 673 O O . ILE A 1 86 ? -0.274 2.799 9.248 1.00 93.56 86 ILE A O 1
ATOM 677 N N . ARG A 1 87 ? 1.880 3.373 8.988 1.00 93.62 87 ARG A N 1
ATOM 678 C CA . ARG A 1 87 ? 2.242 3.088 10.387 1.00 93.62 87 ARG A CA 1
ATOM 679 C C . ARG A 1 87 ? 1.573 4.053 11.360 1.00 93.62 87 ARG A C 1
ATOM 681 O O . ARG A 1 87 ? 1.127 3.598 12.411 1.00 93.62 87 ARG A O 1
ATOM 688 N N . GLN A 1 88 ? 1.499 5.337 11.012 1.00 96.50 88 GLN A N 1
ATOM 689 C CA . GLN A 1 88 ? 0.826 6.351 11.817 1.00 96.50 88 GLN A CA 1
ATOM 690 C C . GLN A 1 88 ? -0.673 6.060 11.922 1.00 96.50 88 GLN A C 1
ATOM 692 O O . GLN A 1 88 ? -1.177 5.955 13.033 1.00 96.50 88 GLN A O 1
ATOM 697 N N . VAL A 1 89 ? -1.356 5.816 10.799 1.00 94.50 89 VAL A N 1
ATOM 698 C CA . VAL A 1 89 ? -2.784 5.452 10.769 1.00 94.50 89 VAL A CA 1
ATOM 699 C C . VAL A 1 89 ? -3.068 4.241 11.659 1.00 94.50 89 VAL A C 1
ATOM 701 O O . VAL A 1 89 ? -3.990 4.270 12.471 1.00 94.50 89 VAL A O 1
ATOM 704 N N . ARG A 1 90 ? -2.233 3.196 11.581 1.00 94.50 90 ARG A N 1
ATOM 705 C CA . ARG A 1 90 ? -2.353 2.026 12.463 1.00 94.50 90 ARG A CA 1
ATOM 706 C C . ARG A 1 90 ? -2.230 2.401 13.945 1.00 94.50 90 ARG A C 1
ATOM 708 O O . ARG A 1 90 ? -2.956 1.849 14.765 1.00 94.50 90 ARG A O 1
ATOM 715 N N . GLY A 1 91 ? -1.303 3.297 14.287 1.00 95.94 91 GLY A N 1
ATOM 716 C CA . GLY A 1 91 ? -1.118 3.792 15.652 1.00 95.94 91 GLY A CA 1
ATOM 717 C C . GLY A 1 91 ? -2.321 4.586 16.157 1.00 95.94 91 GLY A C 1
ATOM 718 O O . GLY A 1 91 ? -2.827 4.290 17.237 1.00 95.94 91 GLY A O 1
ATOM 719 N N . GLU A 1 92 ? -2.818 5.528 15.355 1.00 96.19 92 GLU A N 1
ATOM 720 C CA . GLU A 1 92 ? -3.988 6.350 15.689 1.00 96.19 92 GLU A CA 1
ATOM 721 C C . GLU A 1 92 ? -5.246 5.500 15.882 1.00 96.19 92 GLU A C 1
ATOM 723 O O . GLU A 1 92 ? -5.970 5.668 16.861 1.00 96.19 92 GLU A O 1
ATOM 728 N N . TRP A 1 93 ? -5.488 4.529 15.000 1.00 95.44 93 TRP A N 1
ATOM 729 C CA . TRP A 1 93 ? -6.638 3.633 15.122 1.00 95.44 93 TRP A CA 1
ATOM 730 C C . TRP A 1 93 ? -6.541 2.704 16.325 1.00 95.44 93 TRP A C 1
ATOM 732 O O . TRP A 1 93 ? -7.5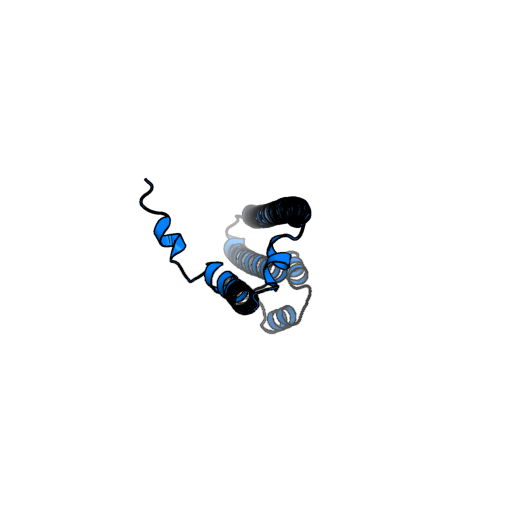34 2.526 17.026 1.00 95.44 93 TRP A O 1
ATOM 742 N N . PHE A 1 94 ? -5.355 2.162 16.607 1.00 95.19 94 PHE A N 1
ATOM 743 C CA . PHE A 1 94 ? -5.134 1.364 17.812 1.00 95.19 94 PHE A CA 1
ATOM 744 C C . PHE A 1 94 ? -5.349 2.185 19.090 1.00 95.19 94 PHE A C 1
ATOM 746 O O . PHE A 1 94 ? -5.975 1.714 20.042 1.00 95.19 94 PHE A O 1
ATOM 753 N N . ASN A 1 95 ? -4.864 3.429 19.109 1.00 97.06 95 ASN A N 1
ATOM 754 C CA . ASN A 1 95 ? -5.088 4.339 20.223 1.00 97.06 95 ASN A CA 1
ATOM 755 C C . ASN A 1 95 ? -6.585 4.637 20.400 1.00 97.06 95 ASN A C 1
ATOM 757 O O . ASN A 1 95 ? -7.118 4.428 21.486 1.00 97.06 95 ASN A O 1
A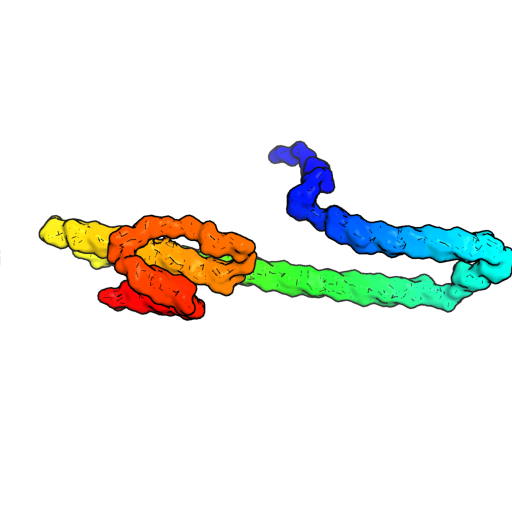TOM 761 N N . ALA A 1 96 ? -7.281 5.013 19.323 1.00 95.69 96 ALA A N 1
ATOM 762 C CA . ALA A 1 96 ? -8.716 5.289 19.343 1.00 95.69 96 ALA A CA 1
ATOM 763 C C . ALA A 1 96 ? -9.538 4.093 19.855 1.00 95.69 96 ALA A C 1
ATOM 765 O O . ALA A 1 96 ? -10.393 4.268 20.725 1.00 95.69 96 ALA A O 1
ATOM 766 N N . SER A 1 97 ? -9.250 2.871 19.386 1.00 96.00 97 SER A N 1
ATOM 767 C CA . SER A 1 97 ? -9.942 1.673 19.875 1.00 96.00 97 SER A CA 1
ATOM 768 C C . SER A 1 97 ? -9.691 1.432 21.362 1.00 96.00 97 SER A C 1
ATOM 770 O O . SER A 1 97 ? -10.631 1.149 22.101 1.00 96.00 97 SER A O 1
ATOM 772 N N . ASN A 1 98 ? -8.449 1.592 21.828 1.00 96.31 98 ASN A N 1
ATOM 773 C CA . ASN A 1 98 ? -8.124 1.392 23.240 1.00 96.31 98 ASN A CA 1
ATOM 774 C C . ASN A 1 98 ? -8.777 2.445 24.132 1.00 96.31 98 ASN A C 1
ATOM 776 O O . ASN A 1 98 ? -9.259 2.107 25.209 1.00 96.31 98 ASN A O 1
ATOM 780 N N . THR A 1 99 ? -8.827 3.702 23.691 1.00 97.00 99 THR A N 1
ATOM 781 C CA . THR A 1 99 ? -9.503 4.776 24.423 1.00 97.00 99 THR A CA 1
ATOM 782 C C . THR A 1 99 ? -10.996 4.485 24.584 1.00 97.00 99 THR A C 1
ATOM 784 O O . THR A 1 99 ? -11.512 4.579 25.695 1.00 97.00 99 THR A O 1
ATOM 787 N N . LEU A 1 100 ? -11.685 4.067 23.516 1.00 95.69 100 LEU A N 1
ATOM 788 C CA . LEU A 1 100 ? -13.109 3.707 23.580 1.00 95.69 100 LEU A CA 1
ATOM 789 C C . LEU A 1 100 ? -13.369 2.525 24.526 1.00 95.69 100 LEU A C 1
ATOM 791 O O . LEU A 1 100 ? -14.321 2.550 25.304 1.00 95.69 100 LEU A O 1
ATOM 795 N N . ILE A 1 101 ? -12.500 1.512 24.504 1.00 95.94 101 ILE A N 1
ATOM 796 C CA . ILE A 1 101 ? -12.590 0.361 25.413 1.00 95.94 101 ILE A CA 1
ATOM 797 C C . ILE A 1 101 ? -12.328 0.783 26.866 1.00 95.94 101 ILE A C 1
ATOM 799 O O . ILE A 1 101 ? -13.047 0.352 27.765 1.00 95.94 101 ILE A O 1
ATOM 803 N N . ALA A 1 102 ? -11.338 1.644 27.107 1.00 96.56 102 ALA A N 1
ATOM 804 C CA . ALA A 1 102 ? -10.969 2.096 28.449 1.00 96.56 102 ALA A CA 1
ATOM 805 C C . ALA A 1 102 ? -12.064 2.938 29.127 1.00 96.56 102 ALA A C 1
ATOM 807 O O . ALA A 1 102 ? -12.192 2.889 30.349 1.00 96.56 102 ALA A O 1
ATOM 808 N N . PHE A 1 103 ? -12.863 3.678 28.352 1.00 96.06 103 PHE A N 1
ATOM 809 C CA . PHE A 1 103 ? -13.993 4.470 28.855 1.00 96.06 103 PHE A CA 1
ATOM 810 C C . PHE A 1 103 ? -15.315 3.691 28.956 1.00 96.06 103 PHE A C 1
ATOM 812 O O . PHE A 1 103 ? -16.356 4.281 29.248 1.00 96.06 103 PHE A O 1
ATOM 819 N N . CYS A 1 104 ? -15.302 2.375 28.739 1.00 96.19 104 CYS A N 1
ATOM 820 C CA . CYS A 1 104 ? -16.480 1.546 28.973 1.00 96.19 104 CYS A CA 1
ATOM 821 C C . CYS A 1 104 ? -16.854 1.499 30.464 1.00 96.19 104 CYS A C 1
ATOM 823 O O . CYS A 1 104 ? -15.999 1.584 31.347 1.00 96.19 104 CYS A O 1
ATOM 825 N N . ASN A 1 105 ? -18.147 1.321 30.747 1.00 94.06 105 ASN A N 1
ATOM 826 C CA . ASN A 1 105 ? -18.641 1.190 32.115 1.00 94.06 105 ASN A CA 1
ATOM 827 C C . ASN A 1 105 ? -18.069 -0.077 32.787 1.00 94.06 105 ASN A C 1
ATOM 829 O O . ASN A 1 105 ? -18.066 -1.150 32.189 1.00 94.06 105 ASN A O 1
ATOM 833 N N . GLN A 1 106 ? -17.600 0.047 34.030 1.00 94.50 106 GLN A N 1
ATOM 834 C CA . GLN A 1 106 ? -17.017 -1.053 34.808 1.00 94.50 106 GLN A CA 1
ATOM 835 C C . GLN A 1 106 ? -18.014 -1.729 35.760 1.00 94.50 106 GLN A C 1
ATOM 837 O O . GLN A 1 106 ? -17.664 -2.707 36.417 1.00 94.50 106 GLN A O 1
ATOM 842 N N . SER A 1 107 ? -19.247 -1.226 35.869 1.00 96.44 107 SER A N 1
ATOM 843 C CA . SER A 1 107 ? -20.262 -1.839 36.728 1.00 96.44 107 SER A CA 1
ATOM 844 C C . SER A 1 107 ? -20.738 -3.181 36.166 1.00 96.44 107 SER A C 1
ATOM 846 O O . SER A 1 107 ? -21.061 -3.277 34.979 1.00 96.44 107 SER A O 1
ATOM 848 N N . GLU A 1 108 ? -20.868 -4.176 37.042 1.00 94.94 108 GLU A N 1
ATOM 849 C CA . GLU A 1 108 ? -21.233 -5.558 36.701 1.00 94.94 108 GLU A CA 1
ATOM 850 C C . GLU A 1 108 ? -22.579 -5.675 35.964 1.00 94.94 108 GLU A C 1
ATOM 852 O O . GLU A 1 108 ? -22.707 -6.476 35.044 1.00 94.94 108 GLU A O 1
ATOM 857 N N . GLU A 1 109 ? -23.542 -4.798 36.270 1.00 97.00 109 GLU A N 1
ATOM 858 C CA . GLU A 1 109 ? -24.852 -4.727 35.598 1.00 97.00 109 GLU A CA 1
ATOM 859 C C . GLU A 1 109 ? -24.744 -4.569 34.068 1.00 97.00 109 GLU A C 1
ATOM 861 O O . GLU A 1 109 ? -25.590 -5.060 33.321 1.00 97.00 109 GLU A O 1
ATOM 866 N N . TYR A 1 110 ? -23.691 -3.906 33.581 1.00 96.19 110 TYR A N 1
ATOM 867 C CA . TYR A 1 110 ? -23.495 -3.621 32.157 1.00 96.19 110 TYR A CA 1
ATOM 868 C C . TYR A 1 110 ? -22.417 -4.499 31.516 1.00 96.19 110 TYR A C 1
ATOM 870 O O . TYR A 1 110 ? -22.112 -4.297 30.340 1.00 96.19 110 TYR A O 1
ATOM 878 N N . ALA A 1 111 ? -21.850 -5.469 32.241 1.00 95.38 111 ALA A N 1
ATOM 879 C CA . ALA A 1 111 ? -20.708 -6.255 31.775 1.00 95.38 111 ALA A CA 1
ATOM 880 C C . ALA A 1 111 ? -20.971 -6.952 30.427 1.00 95.38 111 ALA A C 1
ATOM 882 O O . ALA A 1 111 ? -20.134 -6.891 29.527 1.00 95.38 111 ALA A O 1
ATOM 883 N N . GLU A 1 112 ? -22.155 -7.545 30.247 1.00 96.25 112 GLU A N 1
ATOM 884 C CA . GLU A 1 112 ? -22.534 -8.223 28.998 1.00 96.25 112 GLU A CA 1
ATOM 885 C C . GLU A 1 112 ? -22.655 -7.242 27.819 1.00 96.25 112 GLU A C 1
ATOM 887 O O . GLU A 1 112 ? -22.079 -7.472 26.755 1.00 96.25 112 GLU A O 1
ATOM 892 N N . LYS A 1 113 ? -23.321 -6.098 28.028 1.00 95.44 113 LYS A N 1
ATOM 893 C CA . LYS A 1 113 ? -23.481 -5.051 27.002 1.00 95.44 113 LYS A CA 1
ATOM 894 C C . LYS A 1 113 ? -22.144 -4.423 26.614 1.00 95.44 113 LYS A C 1
ATOM 896 O O . LYS A 1 113 ? -21.899 -4.150 25.442 1.00 95.44 113 LYS A O 1
ATOM 901 N N . VAL A 1 114 ? -21.271 -4.197 27.595 1.00 96.81 114 VAL A N 1
ATOM 902 C CA . VAL A 1 114 ? -19.913 -3.688 27.370 1.00 96.81 114 VAL A CA 1
ATOM 903 C C . VAL A 1 114 ? -19.102 -4.692 26.561 1.00 96.81 114 VAL A C 1
ATOM 905 O O . VAL A 1 114 ? -18.436 -4.302 25.606 1.00 96.81 114 VAL A O 1
ATOM 908 N N . HIS A 1 115 ? -19.196 -5.981 26.883 1.00 95.38 115 HIS A N 1
ATOM 909 C CA . HIS A 1 115 ? -18.523 -7.028 26.124 1.00 95.38 115 HIS A CA 1
ATOM 910 C C . HIS A 1 115 ? -19.014 -7.070 24.664 1.00 95.38 115 HIS A C 1
ATOM 912 O O . HIS A 1 115 ? -18.196 -7.058 23.742 1.00 95.38 115 HIS A O 1
ATOM 918 N N . GLU A 1 116 ? -20.328 -7.032 24.422 1.00 94.56 116 GLU A N 1
ATOM 919 C CA . GLU A 1 116 ? -20.898 -6.979 23.065 1.00 94.56 116 GLU A CA 1
ATOM 920 C C . GLU A 1 116 ? -20.423 -5.744 22.275 1.00 94.56 116 GLU A C 1
ATOM 922 O O . GLU A 1 116 ? -20.018 -5.856 21.110 1.00 94.56 116 GLU A O 1
ATOM 927 N N . PHE A 1 117 ? -20.395 -4.576 22.924 1.00 94.25 117 PHE A N 1
ATOM 928 C CA . PHE A 1 117 ? -19.867 -3.343 22.342 1.00 94.25 117 PHE A CA 1
ATOM 929 C C . PHE A 1 117 ? -18.382 -3.471 21.974 1.00 94.25 117 PHE A C 1
ATOM 931 O O . PHE A 1 117 ? -18.002 -3.161 20.845 1.00 94.25 117 PHE A O 1
ATOM 938 N N . GLN A 1 118 ? -17.542 -3.974 22.884 1.00 95.50 118 GLN A N 1
ATOM 939 C CA . GLN A 1 118 ? -16.104 -4.147 22.651 1.00 95.50 118 GLN A CA 1
ATOM 940 C C . GLN A 1 118 ? -15.830 -5.082 21.465 1.00 95.50 118 GLN A C 1
ATOM 942 O O . GLN A 1 118 ? -15.021 -4.755 20.593 1.00 95.50 118 GLN A O 1
ATOM 947 N N . HIS A 1 119 ? -16.537 -6.214 21.377 1.00 94.69 119 HIS A N 1
ATOM 948 C CA . HIS A 1 119 ? -16.423 -7.125 20.230 1.00 94.69 119 HIS A CA 1
ATOM 949 C C . HIS A 1 119 ? -16.869 -6.468 18.924 1.00 94.69 119 HIS A C 1
ATOM 951 O O . HIS A 1 119 ? -16.220 -6.655 17.891 1.00 94.69 119 HIS A O 1
ATOM 957 N N . SER A 1 120 ? -17.951 -5.688 18.960 1.00 94.00 120 SER A N 1
ATOM 958 C CA . SER A 1 120 ? -18.467 -4.972 17.786 1.00 94.00 120 SER A CA 1
ATOM 959 C C . SER A 1 120 ? -17.466 -3.938 17.293 1.00 94.00 120 SER A C 1
ATOM 961 O O . SER A 1 120 ? -17.133 -3.915 16.106 1.00 94.00 120 SER A O 1
ATOM 963 N N . LEU A 1 121 ? -16.919 -3.147 18.215 1.00 95.31 121 LEU A N 1
ATOM 964 C CA . LEU A 1 121 ? -15.920 -2.130 17.930 1.00 95.31 121 LEU A CA 1
ATOM 965 C C . LEU A 1 121 ? -14.664 -2.742 17.303 1.00 95.31 121 LEU A C 1
ATOM 967 O O . LEU A 1 121 ? -14.243 -2.299 16.238 1.00 95.31 121 LEU A O 1
ATOM 971 N N . ILE A 1 122 ? -14.081 -3.786 17.902 1.00 95.31 122 ILE A N 1
ATOM 972 C CA . ILE A 1 122 ? -12.848 -4.402 17.383 1.00 95.31 122 ILE A CA 1
ATOM 973 C C . ILE A 1 122 ? -13.049 -4.996 15.980 1.00 95.31 122 ILE A C 1
ATOM 975 O O . ILE A 1 122 ? -12.182 -4.851 15.113 1.00 95.31 122 ILE A O 1
ATOM 979 N N . ARG A 1 123 ? -14.205 -5.613 15.715 1.00 94.94 123 ARG A N 1
ATOM 980 C CA . ARG A 1 123 ? -14.543 -6.148 14.384 1.00 94.94 123 ARG A CA 1
ATOM 981 C C . ARG A 1 123 ? -14.723 -5.040 13.346 1.00 94.94 123 ARG A C 1
ATOM 983 O O . ARG A 1 123 ? -14.198 -5.162 12.240 1.00 94.94 123 ARG A O 1
ATOM 990 N N . LEU A 1 124 ? -15.395 -3.943 13.700 1.00 95.00 124 LEU A N 1
ATOM 991 C CA . LEU A 1 124 ? -15.532 -2.775 12.823 1.00 95.00 124 LEU A CA 1
ATOM 992 C C . LEU A 1 124 ? -14.184 -2.089 12.564 1.00 95.00 124 LEU A C 1
ATOM 994 O O . LEU A 1 124 ? -13.903 -1.727 11.426 1.00 95.00 124 LEU A O 1
ATOM 998 N N . MET A 1 125 ? -13.317 -1.979 13.572 1.00 95.88 125 MET A N 1
ATOM 999 C CA . MET A 1 125 ? -11.956 -1.450 13.412 1.00 95.88 125 MET A CA 1
ATOM 1000 C C . MET A 1 125 ? -11.098 -2.340 12.500 1.00 95.88 125 MET A C 1
ATOM 1002 O O . MET A 1 125 ? -10.353 -1.829 11.664 1.00 95.88 125 MET A O 1
ATOM 1006 N N . SER A 1 126 ? -11.233 -3.669 12.599 1.00 94.81 126 SER A N 1
ATOM 1007 C CA . SER A 1 126 ? -10.592 -4.618 11.675 1.00 94.81 126 SER A CA 1
ATOM 1008 C C . SER A 1 126 ? -11.090 -4.436 10.235 1.00 94.81 126 SER A C 1
ATOM 1010 O O . SER A 1 126 ? -10.279 -4.373 9.308 1.00 94.81 126 SER A O 1
ATOM 1012 N N . LEU A 1 127 ? -12.404 -4.278 10.044 1.00 94.25 127 LEU A N 1
ATOM 1013 C CA . LEU A 1 127 ? -13.010 -4.015 8.736 1.00 94.25 127 LEU A CA 1
ATOM 1014 C C . LEU A 1 127 ? -12.590 -2.654 8.156 1.00 94.25 127 LEU A C 1
ATOM 1016 O O . LEU A 1 127 ? -12.327 -2.559 6.955 1.00 94.25 127 LEU A O 1
ATOM 1020 N N . LEU A 1 128 ? -12.486 -1.620 8.997 1.00 94.75 128 LEU A N 1
ATOM 1021 C CA . LEU A 1 128 ? -12.005 -0.290 8.616 1.00 94.75 128 LEU A CA 1
ATOM 1022 C C . LEU A 1 128 ? -10.558 -0.369 8.121 1.00 94.75 128 LEU A C 1
ATOM 1024 O O . LEU A 1 128 ? -10.248 0.131 7.040 1.00 94.75 128 LEU A O 1
ATOM 1028 N N . TYR A 1 129 ? -9.695 -1.066 8.871 1.00 93.50 129 TYR A N 1
ATOM 1029 C CA . TYR A 1 129 ? -8.292 -1.243 8.501 1.00 93.50 129 TYR A CA 1
ATOM 1030 C C . TYR A 1 129 ? -8.129 -1.986 7.177 1.00 93.50 129 TYR A C 1
ATOM 1032 O O . TYR A 1 129 ? -7.370 -1.553 6.311 1.00 93.50 129 TYR A O 1
ATOM 1040 N N . CYS A 1 130 ? -8.896 -3.058 6.984 1.00 91.94 130 CYS A N 1
ATOM 1041 C CA . CYS A 1 130 ? -8.939 -3.789 5.723 1.00 91.94 130 CYS A CA 1
ATOM 1042 C C . CYS A 1 130 ? -9.404 -2.909 4.553 1.00 91.94 130 CYS A C 1
ATOM 1044 O O . CYS A 1 130 ? -8.732 -2.857 3.523 1.00 91.94 130 CYS A O 1
ATOM 1046 N N . SER A 1 131 ? -10.500 -2.165 4.728 1.00 91.69 131 SER A N 1
ATOM 1047 C CA . SER A 1 131 ? -11.062 -1.305 3.677 1.00 91.69 131 SER A CA 1
ATOM 1048 C C . SER A 1 131 ? -10.077 -0.219 3.241 1.00 91.69 131 SER A C 1
ATOM 1050 O O . SER A 1 131 ? -9.921 0.037 2.049 1.00 91.69 131 SER A O 1
ATOM 1052 N N . ALA A 1 132 ? -9.360 0.381 4.192 1.00 92.19 132 ALA A N 1
ATOM 1053 C CA . ALA A 1 132 ? -8.343 1.378 3.889 1.00 92.19 132 ALA A CA 1
ATOM 1054 C C . ALA A 1 132 ? -7.111 0.779 3.195 1.00 92.19 132 ALA A C 1
ATOM 1056 O O . ALA A 1 132 ? -6.575 1.383 2.267 1.00 92.19 132 ALA A O 1
ATOM 1057 N N . LEU A 1 133 ? -6.671 -0.417 3.601 1.00 91.19 133 LEU A N 1
ATOM 1058 C CA . LEU A 1 133 ? -5.574 -1.105 2.918 1.00 91.19 133 LEU A CA 1
ATOM 1059 C C . LEU A 1 133 ? -5.941 -1.470 1.478 1.00 91.19 133 LEU A C 1
ATOM 1061 O O . LEU A 1 133 ? -5.133 -1.243 0.586 1.00 91.19 133 LEU A O 1
ATOM 1065 N N . GLN A 1 134 ? -7.155 -1.962 1.230 1.00 89.44 134 GLN A N 1
ATOM 1066 C CA . GLN A 1 134 ? -7.642 -2.237 -0.128 1.00 89.44 134 GLN A CA 1
ATOM 1067 C C . GLN A 1 134 ? -7.704 -0.976 -1.004 1.00 89.44 134 GLN A C 1
ATOM 1069 O O . GLN A 1 134 ? -7.534 -1.061 -2.213 1.00 89.44 134 GLN A O 1
ATOM 1074 N N . GLN A 1 135 ? -7.935 0.200 -0.415 1.00 88.00 135 GLN A N 1
ATOM 1075 C CA . GLN A 1 135 ? -7.965 1.462 -1.159 1.00 88.00 135 GLN A CA 1
ATOM 1076 C C . GLN A 1 135 ? -6.565 1.944 -1.573 1.00 88.00 135 GLN A C 1
ATOM 1078 O O . GLN A 1 135 ? -6.427 2.628 -2.585 1.00 88.00 135 GLN A O 1
ATOM 1083 N N . VAL A 1 136 ? -5.533 1.618 -0.788 1.00 89.00 136 VAL A N 1
ATOM 1084 C CA . VAL A 1 136 ? -4.151 2.077 -1.020 1.00 89.00 136 VAL A CA 1
ATOM 1085 C C . VAL A 1 136 ? -3.307 1.029 -1.752 1.00 89.00 136 VAL A C 1
ATOM 1087 O O . VAL A 1 136 ? -2.359 1.383 -2.454 1.00 89.00 136 VAL A O 1
ATOM 1090 N N . CYS A 1 137 ? -3.614 -0.257 -1.589 1.00 86.00 137 CYS A N 1
ATOM 1091 C CA . CYS A 1 137 ? -2.853 -1.350 -2.178 1.00 86.00 137 CYS A CA 1
ATOM 1092 C C . CYS A 1 137 ? -3.495 -1.851 -3.475 1.00 86.00 137 CYS A C 1
ATOM 1094 O O . CYS A 1 137 ? -4.654 -2.245 -3.493 1.00 86.00 137 CYS A O 1
ATOM 1096 N N . GLU A 1 138 ? -2.697 -1.942 -4.539 1.00 77.81 138 GLU A N 1
ATOM 1097 C CA . GLU A 1 138 ? -3.038 -2.741 -5.718 1.00 77.81 138 GLU A CA 1
ATOM 1098 C C . GLU A 1 138 ? -2.777 -4.218 -5.385 1.00 77.81 138 GLU A C 1
ATOM 1100 O O . GLU A 1 138 ? -1.634 -4.682 -5.413 1.00 77.81 138 GLU A O 1
ATOM 1105 N N . LEU A 1 139 ? -3.819 -4.946 -4.983 1.00 73.44 139 LEU A N 1
ATOM 1106 C CA . LEU A 1 139 ? -3.745 -6.377 -4.689 1.00 73.44 139 LEU A CA 1
ATOM 1107 C C . LEU A 1 139 ? -4.420 -7.166 -5.816 1.00 73.44 139 LEU A C 1
ATOM 1109 O O . LEU A 1 139 ? -5.581 -6.935 -6.127 1.00 73.44 139 LEU A O 1
ATOM 1113 N N . ASP A 1 140 ? -3.723 -8.159 -6.381 1.00 68.44 140 ASP A N 1
ATOM 1114 C CA . ASP A 1 140 ? -4.322 -9.092 -7.356 1.00 68.44 140 ASP A CA 1
ATOM 1115 C C . ASP A 1 140 ? -5.462 -9.923 -6.729 1.00 68.44 140 ASP A C 1
ATOM 1117 O O . ASP A 1 140 ? -6.360 -10.401 -7.418 1.00 68.44 140 ASP A O 1
ATOM 1121 N N . ASN A 1 141 ? -5.418 -10.097 -5.402 1.00 69.44 141 ASN A N 1
ATOM 1122 C CA . ASN A 1 141 ? -6.454 -10.723 -4.591 1.00 69.44 141 ASN A CA 1
ATOM 1123 C C . ASN A 1 141 ? -6.820 -9.786 -3.432 1.00 69.44 141 ASN A C 1
ATOM 1125 O O . ASN A 1 141 ? -6.097 -9.728 -2.439 1.00 69.44 141 ASN A O 1
ATOM 1129 N N . ASP A 1 142 ? -7.984 -9.140 -3.503 1.00 66.31 142 ASP A N 1
ATOM 1130 C CA . ASP A 1 142 ? -8.534 -8.247 -2.462 1.00 66.31 142 ASP A CA 1
ATOM 1131 C C . ASP A 1 142 ? -8.878 -8.947 -1.128 1.00 66.31 142 ASP A C 1
ATOM 1133 O O . ASP A 1 142 ? -9.560 -8.395 -0.265 1.00 66.31 142 ASP A O 1
ATOM 1137 N N . ARG A 1 143 ? -8.441 -10.189 -0.917 1.00 74.19 143 ARG A N 1
ATOM 1138 C CA . ARG A 1 143 ? -8.783 -10.978 0.269 1.00 74.19 143 ARG A CA 1
ATOM 1139 C C . ARG A 1 143 ? -7.769 -10.726 1.376 1.00 74.19 143 ARG A C 1
ATOM 1141 O O . ARG A 1 143 ? -6.847 -11.510 1.572 1.00 74.19 143 ARG A O 1
ATOM 1148 N N . LEU A 1 144 ? -7.956 -9.625 2.093 1.00 84.62 144 LEU A N 1
ATOM 1149 C CA . LEU A 1 144 ? -7.308 -9.416 3.382 1.00 84.62 144 LEU A CA 1
ATOM 1150 C C . LEU A 1 144 ? -8.109 -10.125 4.476 1.00 84.62 144 LEU A C 1
ATOM 1152 O O . LEU A 1 144 ? -9.341 -10.138 4.454 1.00 84.62 144 LEU A O 1
ATOM 1156 N N . GLU A 1 145 ? -7.399 -10.716 5.430 1.00 85.75 145 GLU A N 1
ATOM 1157 C CA . GLU A 1 145 ? -8.020 -11.343 6.591 1.00 85.75 145 GLU A CA 1
ATOM 1158 C C . GLU A 1 145 ? -8.657 -10.274 7.483 1.00 85.75 145 GLU A C 1
ATOM 1160 O O . GLU A 1 145 ? -8.025 -9.285 7.861 1.00 85.75 145 GLU A O 1
ATOM 1165 N N . ILE A 1 146 ? -9.926 -10.489 7.8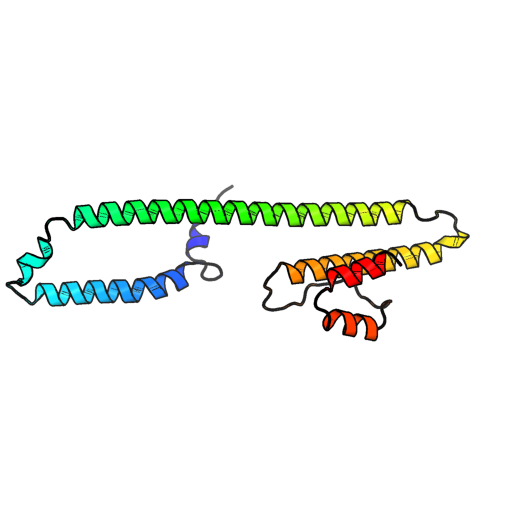15 1.00 90.88 146 ILE A N 1
ATOM 1166 C CA . ILE A 1 146 ? -10.690 -9.672 8.752 1.00 90.88 146 ILE A CA 1
ATOM 1167 C C . ILE A 1 146 ? -11.274 -10.568 9.831 1.00 90.88 146 ILE A C 1
ATOM 1169 O O . ILE A 1 146 ? -11.533 -11.751 9.600 1.00 90.88 146 ILE A O 1
ATOM 1173 N N . LEU A 1 147 ? -11.504 -9.993 11.007 1.00 90.88 147 LEU A N 1
ATOM 1174 C CA . LEU A 1 147 ? -12.232 -10.687 12.063 1.00 90.88 147 LEU A CA 1
ATOM 1175 C C . LEU A 1 147 ? -13.661 -11.001 11.605 1.00 90.88 147 LEU A C 1
ATOM 1177 O O . LEU A 1 147 ? -14.273 -10.228 10.868 1.00 90.88 147 LEU A O 1
ATOM 1181 N N . GLU A 1 148 ? -14.202 -12.131 12.064 1.00 88.25 148 GLU A N 1
ATOM 1182 C CA . GLU A 1 148 ? -15.541 -12.573 11.677 1.00 88.25 148 GLU A CA 1
ATOM 1183 C C . GLU A 1 148 ? -16.613 -11.523 12.000 1.00 88.25 148 GLU A C 1
ATOM 1185 O O . GLU A 1 148 ? -16.759 -11.068 13.137 1.00 88.25 148 GLU A O 1
ATOM 1190 N N . LEU A 1 149 ? -17.415 -11.171 10.993 1.00 85.81 149 LEU A N 1
ATOM 1191 C CA . LEU A 1 149 ? -18.412 -10.100 11.060 1.00 85.81 149 LEU A CA 1
ATOM 1192 C C . LEU A 1 149 ? -19.815 -10.609 11.411 1.00 85.81 149 LEU A C 1
ATOM 1194 O O . LEU A 1 149 ? -20.803 -10.049 10.950 1.00 85.81 149 LEU A O 1
ATOM 1198 N N . ASN A 1 150 ? -19.923 -11.645 12.247 1.00 80.94 150 ASN A N 1
ATOM 1199 C CA . ASN A 1 150 ? -21.192 -12.338 12.533 1.00 80.94 150 ASN A CA 1
ATOM 1200 C C . ASN A 1 150 ? -22.300 -11.425 13.111 1.00 80.94 150 ASN A C 1
ATOM 1202 O O . ASN A 1 150 ? -23.464 -11.808 13.109 1.00 80.94 150 ASN A O 1
ATOM 1206 N N . MET A 1 151 ? -21.954 -10.218 13.578 1.00 77.12 151 MET A N 1
ATOM 1207 C CA . MET A 1 151 ? -22.896 -9.214 14.097 1.00 77.12 151 MET A CA 1
ATOM 1208 C C . MET A 1 151 ? -23.389 -8.213 13.036 1.00 77.12 151 MET A C 1
ATOM 1210 O O . MET A 1 151 ? -24.335 -7.471 13.284 1.00 77.12 151 MET A O 1
ATOM 1214 N N . ILE A 1 152 ? -22.781 -8.182 11.845 1.00 86.06 152 ILE A N 1
ATOM 1215 C CA . ILE A 1 152 ? -23.191 -7.296 10.750 1.00 86.06 152 ILE A CA 1
ATOM 1216 C C . ILE A 1 152 ? -24.078 -8.077 9.780 1.00 86.06 152 ILE A C 1
ATOM 1218 O O . ILE A 1 152 ? -23.691 -9.113 9.242 1.00 86.06 152 ILE A O 1
ATOM 1222 N N . SER A 1 153 ? -25.275 -7.552 9.513 1.00 89.12 153 SER A N 1
ATOM 1223 C CA . SER A 1 153 ? -26.198 -8.120 8.526 1.00 89.12 153 SER A CA 1
ATOM 1224 C C . SER A 1 153 ? -25.529 -8.271 7.155 1.00 89.12 153 SER A C 1
ATOM 1226 O O . SER A 1 153 ? -24.892 -7.328 6.672 1.00 89.12 153 SER A O 1
ATOM 1228 N N . LYS A 1 154 ? -25.757 -9.406 6.486 1.00 88.12 154 LYS A N 1
ATOM 1229 C CA . LYS A 1 154 ? -25.219 -9.691 5.144 1.00 88.12 154 LYS A CA 1
ATOM 1230 C C . LYS A 1 154 ? -25.553 -8.602 4.119 1.00 88.12 154 LYS A C 1
ATOM 1232 O O . LYS A 1 154 ? -24.712 -8.291 3.280 1.00 88.12 154 LYS A O 1
ATOM 1237 N N . ASP A 1 155 ? -26.715 -7.964 4.231 1.00 90.62 155 ASP A N 1
ATOM 1238 C CA . ASP A 1 155 ? -27.137 -6.886 3.327 1.00 90.62 155 ASP A CA 1
ATOM 1239 C C . ASP A 1 155 ? -26.229 -5.655 3.431 1.00 90.62 155 ASP A C 1
ATOM 1241 O O . ASP A 1 155 ? -25.809 -5.102 2.418 1.00 90.62 155 ASP A O 1
ATOM 1245 N N . ARG A 1 156 ? -25.838 -5.269 4.655 1.00 89.31 156 ARG A N 1
ATOM 1246 C CA . ARG A 1 156 ? -24.880 -4.172 4.887 1.00 89.31 156 ARG A CA 1
ATOM 1247 C C . ARG A 1 156 ? -23.498 -4.504 4.335 1.00 89.31 156 ARG A C 1
ATOM 1249 O O . ARG A 1 156 ? -22.854 -3.633 3.761 1.00 89.31 156 ARG A O 1
ATOM 1256 N N . LEU A 1 157 ? -23.050 -5.752 4.477 1.00 89.69 157 LEU A N 1
ATOM 1257 C CA . LEU A 1 157 ? -21.772 -6.194 3.908 1.00 89.69 157 LEU A CA 1
ATOM 1258 C C . LEU A 1 157 ? -21.807 -6.199 2.379 1.00 89.69 157 LEU A C 1
ATOM 1260 O O . LEU A 1 157 ? -20.846 -5.778 1.743 1.00 89.69 157 LEU A O 1
ATOM 1264 N N . THR A 1 158 ? -22.931 -6.607 1.796 1.00 90.88 158 THR A N 1
ATOM 1265 C CA . THR A 1 158 ? -23.143 -6.570 0.344 1.00 90.88 158 THR A CA 1
ATOM 1266 C C . THR A 1 158 ? -23.146 -5.125 -0.157 1.00 90.88 158 THR A C 1
ATOM 1268 O O . THR A 1 158 ? -22.448 -4.800 -1.114 1.00 90.88 158 THR A O 1
ATOM 1271 N N . PHE A 1 159 ? -23.838 -4.223 0.546 1.00 92.25 159 PHE A N 1
ATOM 1272 C CA . PHE A 1 159 ? -23.806 -2.788 0.261 1.00 92.25 159 PHE A CA 1
ATOM 1273 C C . PHE A 1 159 ? -22.383 -2.216 0.331 1.00 92.25 159 PHE A C 1
ATOM 1275 O O . PHE A 1 159 ? -21.972 -1.472 -0.560 1.00 92.25 159 PHE A O 1
ATOM 1282 N N . LEU A 1 160 ? -21.608 -2.599 1.350 1.00 91.56 160 LEU A N 1
ATOM 1283 C CA . LEU A 1 160 ? -20.223 -2.163 1.500 1.00 91.56 160 LEU A CA 1
ATOM 1284 C C . LEU A 1 160 ? -19.348 -2.647 0.339 1.00 91.56 160 LEU A C 1
ATOM 1286 O O . LEU A 1 160 ? -18.570 -1.867 -0.199 1.00 91.56 160 LEU A O 1
ATOM 1290 N N . GLN A 1 161 ? -19.499 -3.903 -0.086 1.00 88.62 161 GLN A N 1
ATOM 1291 C CA . GLN A 1 161 ? -18.749 -4.457 -1.220 1.00 88.62 161 GLN A CA 1
ATOM 1292 C C . GLN A 1 161 ? -19.050 -3.733 -2.537 1.00 88.62 161 GLN A C 1
ATOM 1294 O O . GLN A 1 161 ? -18.146 -3.538 -3.348 1.00 88.62 161 GLN A O 1
ATOM 1299 N N . MET A 1 162 ? -20.301 -3.314 -2.740 1.00 89.38 162 MET A N 1
ATOM 1300 C CA . MET A 1 162 ? -20.719 -2.567 -3.931 1.00 89.38 162 MET A CA 1
ATOM 1301 C C . MET A 1 162 ? -20.324 -1.085 -3.890 1.00 89.38 162 MET A C 1
ATOM 1303 O O . MET A 1 162 ? -20.356 -0.411 -4.920 1.00 89.38 162 MET A O 1
ATOM 1307 N N . SER A 1 163 ? -19.963 -0.567 -2.718 1.00 91.19 163 SER A N 1
ATOM 1308 C CA . SER A 1 163 ? -19.652 0.845 -2.524 1.00 91.19 163 SER A CA 1
ATOM 1309 C C . SER A 1 163 ? -18.184 1.155 -2.815 1.00 91.19 163 SER A C 1
ATOM 1311 O O . SER A 1 163 ? -17.283 0.354 -2.552 1.00 91.19 163 SER A O 1
ATOM 1313 N N . LYS A 1 164 ? -17.942 2.358 -3.345 1.00 88.44 164 LYS A N 1
ATOM 1314 C CA . LYS A 1 164 ? -16.592 2.883 -3.587 1.00 88.44 164 LYS A CA 1
ATOM 1315 C C . LYS A 1 164 ? -15.959 3.435 -2.304 1.00 88.44 164 LYS A C 1
ATOM 1317 O O . LYS A 1 164 ? -14.793 3.166 -2.040 1.00 88.44 164 LYS A O 1
ATOM 1322 N N . ASP A 1 165 ? -16.754 4.115 -1.483 1.00 92.62 165 ASP A N 1
ATOM 1323 C CA . ASP A 1 165 ? -16.306 4.836 -0.282 1.00 92.62 165 ASP A CA 1
ATOM 1324 C C . ASP A 1 165 ? -16.453 3.956 0.975 1.00 92.62 165 ASP A C 1
ATOM 1326 O O . ASP A 1 165 ? -17.199 4.242 1.915 1.00 92.62 165 ASP A O 1
ATOM 1330 N N . ARG A 1 166 ? -15.809 2.781 0.944 1.00 92.38 166 ARG A N 1
ATOM 1331 C CA . ARG A 1 166 ? -15.969 1.741 1.979 1.00 92.38 166 ARG A CA 1
ATOM 1332 C C . ARG A 1 166 ? -15.454 2.198 3.342 1.00 92.38 166 ARG A C 1
ATOM 1334 O O . ARG A 1 166 ? -16.064 1.892 4.363 1.00 92.38 166 ARG A O 1
ATOM 1341 N N . CYS A 1 167 ? -14.337 2.921 3.354 1.00 92.88 167 CYS A N 1
ATOM 1342 C CA . CYS A 1 167 ? -13.688 3.394 4.575 1.00 92.88 167 CYS A CA 1
ATOM 1343 C C . CYS A 1 167 ? -14.618 4.339 5.353 1.00 92.88 167 CYS A C 1
ATOM 1345 O O . CYS A 1 167 ? -14.845 4.168 6.552 1.00 92.88 167 CYS A O 1
ATOM 1347 N N . GLU A 1 168 ? -15.238 5.276 4.642 1.00 94.38 168 GLU A N 1
ATOM 1348 C CA . GLU A 1 168 ? -16.160 6.275 5.171 1.00 94.38 168 GLU A CA 1
ATOM 1349 C C . GLU A 1 168 ? -17.436 5.625 5.716 1.00 94.38 168 GLU A C 1
ATOM 1351 O O . GLU A 1 168 ? -17.894 5.980 6.802 1.00 94.38 168 GLU A O 1
ATOM 1356 N N . ILE A 1 169 ? -17.981 4.631 5.007 1.00 94.94 169 ILE A N 1
ATOM 1357 C CA . ILE A 1 169 ? -19.163 3.880 5.456 1.00 94.94 169 ILE A CA 1
ATOM 1358 C C . ILE A 1 169 ? -18.878 3.155 6.777 1.00 94.94 169 ILE A C 1
ATOM 1360 O O . ILE A 1 169 ? -19.675 3.245 7.712 1.00 94.94 169 ILE A O 1
ATOM 1364 N N . VAL A 1 170 ? -17.741 2.461 6.886 1.00 94.56 170 VAL A N 1
ATOM 1365 C CA . VAL A 1 170 ? -17.377 1.746 8.122 1.00 94.56 170 VAL A CA 1
ATOM 1366 C C . VAL A 1 170 ? -17.108 2.731 9.260 1.00 94.56 170 VAL A C 1
ATOM 1368 O O . VAL A 1 170 ? -17.529 2.487 10.390 1.00 94.56 170 VAL A O 1
ATOM 1371 N N . MET A 1 171 ? -16.482 3.875 8.973 1.00 94.31 171 MET A N 1
ATOM 1372 C CA . MET A 1 171 ? -16.285 4.935 9.963 1.00 94.31 171 MET A CA 1
ATOM 1373 C C . MET A 1 171 ? -17.621 5.470 10.497 1.00 94.31 171 MET A C 1
ATOM 1375 O O . MET A 1 171 ? -17.772 5.636 11.707 1.00 94.31 171 MET A O 1
ATOM 1379 N N . GLN A 1 172 ? -18.619 5.659 9.630 1.00 94.06 172 GLN A N 1
ATOM 1380 C CA . GLN A 1 172 ? -19.971 6.034 10.055 1.00 94.06 172 GLN A CA 1
ATOM 1381 C C . GLN A 1 172 ? -20.652 4.952 10.903 1.00 94.06 172 GLN A C 1
ATOM 1383 O O . GLN A 1 172 ? -21.433 5.287 11.790 1.00 94.06 172 GLN A O 1
ATOM 1388 N N . TRP A 1 173 ? -20.379 3.667 10.654 1.00 93.69 173 TRP A N 1
ATOM 1389 C CA . TRP A 1 173 ? -20.908 2.577 11.484 1.00 93.69 173 TRP A CA 1
ATOM 1390 C C . TRP A 1 173 ? -20.288 2.535 12.879 1.00 93.69 173 TRP A C 1
ATOM 1392 O O . TRP A 1 173 ? -20.970 2.132 13.807 1.00 93.69 173 TRP A O 1
ATOM 1402 N N . ILE A 1 174 ? -19.029 2.952 13.035 1.00 93.56 174 ILE A N 1
ATOM 1403 C CA . ILE A 1 174 ? -18.365 3.038 14.346 1.00 93.56 174 ILE A CA 1
ATOM 1404 C C . ILE A 1 174 ? -18.913 4.210 15.173 1.00 93.56 174 ILE A C 1
ATOM 1406 O O . ILE A 1 174 ? -18.942 4.144 16.397 1.00 93.56 174 ILE A O 1
ATOM 1410 N N . GLN A 1 175 ? -19.331 5.294 14.516 1.00 90.94 175 GLN A N 1
ATOM 1411 C CA . GLN A 1 175 ? -19.842 6.500 15.178 1.00 90.94 175 GLN A CA 1
ATOM 1412 C C . GLN A 1 175 ? -21.305 6.398 15.643 1.00 90.94 175 GLN A C 1
ATOM 1414 O O . GLN A 1 175 ? -21.763 7.297 16.349 1.00 90.94 175 GLN A O 1
ATOM 1419 N N . ARG A 1 176 ? -22.046 5.373 15.209 1.00 83.44 176 ARG A N 1
ATOM 1420 C CA . ARG A 1 176 ? -23.473 5.173 15.508 1.00 83.44 176 ARG A CA 1
ATOM 1421 C C . ARG A 1 176 ? -23.675 4.063 16.523 1.00 83.44 176 ARG A C 1
ATOM 1423 O O . ARG A 1 176 ? -24.585 4.241 17.358 1.00 83.44 176 ARG A O 1
#

pLDDT: mean 87.62, std 11.62, range [42.16, 97.44]

Foldseek 3Di:
DDDDPPVVVPDPVPDCVVVVCVVVVVVVVVVVVVVVVLVVDPVSPVVVVPPCPVVVVVVVVVVVVVVVVVVVVVVVVVVVVVVVVLVVVVVVLVVVLVVVLVPDDPDPVCVVVSVVLNVQLQQLSQQLNLLVCLVVDPDPDSDDDGDDPVV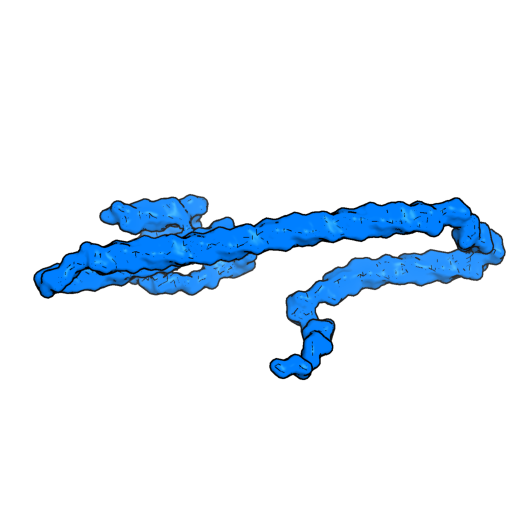DDPVVVVVLVPDPPNNVSSVVVNVD

Organism: NCBI:txid327968

InterPro domains:
  IPR044669 Voltage-dependent anion channel-forming protein YneE/VCCN1/2-like [PF25539] (8-175)
  IPR044669 Voltage-dependent anion channel-forming protein YneE/VCCN1/2-like [PTHR33281] (3-170)

Secondary structure (DSSP, 8-state):
----THHHHT--TT-SHHHHHHHHHHHHHHHHHHHHHHHH-GGGGGGGG-TTHHHHHHHHHHHHHHHHHHHHHHHHHHHHHHHHHHHHHHHHHHHHHHHHHHTS---GGGHHHHHHHHHHHHHHHHHHHHHHHHHH---SS--------TTS-HHHHHHHHH-S-HHHHHHHHH--

Sequence (176 aa):
TGRWGLGFVFRLKGSVFPKACAIALPNAVAAILLHYLASQNPDGAGIWHLKGLSKVWSVYTSVLSFLIVFRNNQAYTRFWEGATQIRQVRGEWFNASNTLIAFCNQSEEYAEKVHEFQHSLIRLMSLLYCSALQQVCELDNDRLEILELNMISKDRLTFLQMSKDRCEIVMQWIQR

Radius of gyration: 29.42 Å; chains: 1; bounding box: 64×30×84 Å